Protein AF-A0A944L7Q6-F1 (afdb_monomer_lite)

Secondary structure (DSSP, 8-state):
-----------HHHHHHHHHHSPPPEEE---SEETTEE-TTS-HHHHHHHHHHHHTT--TTEEEPP--S-HHHHHHHHHHGGGGT--EEEE--TT----TT---SEEEE--------

Radius of gyration: 18.75 Å; chains: 1; bounding box: 32×45×53 Å

Foldseek 3Di:
DDDPPPPPPDDPVPVVVVCVVDPDAAAAEFDQDDPRDGDLQAFRLVRVVVVVVVCVPDDPSYHHDDDDPDPVVQVVCQPPCVVVVDFHDKADDRRDGHDPPDPRIDTDGDDDDDDDD

Sequence (117 aa):
MTDKFISLQVSDITVRPRVRELPASFAGFDVLCVAGRDIRDLPLRDRRALLEELATAWSPPLSLSPMTMDRKTAEQWLEDLPAAGLEGLMIKGPEQPYESGKRAWLKLKRRSAVDIV

pLDDT: mean 87.44, std 17.11, range [30.25, 98.5]

Structure (mmCIF, N/CA/C/O backbone):
data_AF-A0A944L7Q6-F1
#
_entry.id   AF-A0A944L7Q6-F1
#
loop_
_atom_site.group_PDB
_atom_site.id
_atom_site.type_symbol
_atom_site.label_atom_id
_atom_site.label_alt_id
_atom_site.label_comp_id
_atom_site.label_asym_id
_atom_site.label_entity_id
_atom_site.label_seq_id
_atom_site.pdbx_PDB_ins_code
_atom_site.Cartn_x
_atom_site.Cartn_y
_atom_site.Cartn_z
_atom_site.occupancy
_atom_site.B_iso_or_equiv
_atom_site.auth_seq_id
_atom_site.auth_comp_id
_atom_site.auth_asym_id
_atom_site.auth_atom_id
_atom_site.pdbx_PDB_model_num
ATOM 1 N N . MET A 1 1 ? 9.056 -26.949 -31.280 1.00 38.75 1 MET A N 1
ATOM 2 C CA . MET A 1 1 ? 9.841 -26.105 -30.357 1.00 38.75 1 MET A CA 1
ATOM 3 C C . MET A 1 1 ? 8.840 -25.553 -29.362 1.00 38.75 1 MET A C 1
ATOM 5 O O . MET A 1 1 ? 7.943 -24.829 -29.759 1.00 38.75 1 MET A O 1
ATOM 9 N N . THR A 1 2 ? 8.831 -26.135 -28.170 1.00 30.25 2 THR A N 1
ATOM 10 C CA . THR A 1 2 ? 7.628 -26.285 -27.344 1.00 30.25 2 THR A CA 1
ATOM 11 C C . THR A 1 2 ? 7.370 -25.049 -26.497 1.00 30.25 2 THR A C 1
ATOM 13 O O . THR A 1 2 ? 8.190 -24.690 -25.656 1.00 30.25 2 THR A O 1
ATOM 16 N N . ASP A 1 3 ? 6.203 -24.454 -26.715 1.00 37.03 3 ASP A N 1
ATOM 17 C CA . ASP A 1 3 ? 5.609 -23.407 -25.896 1.00 37.03 3 ASP A CA 1
ATOM 18 C C . ASP A 1 3 ? 5.362 -23.953 -24.480 1.00 37.03 3 ASP A C 1
ATOM 20 O O . ASP A 1 3 ? 4.461 -24.761 -24.244 1.00 37.03 3 ASP A O 1
ATOM 24 N N . LYS A 1 4 ? 6.209 -23.567 -23.523 1.00 39.38 4 LYS A N 1
ATOM 25 C CA . LYS A 1 4 ? 6.001 -23.827 -22.092 1.00 39.38 4 LYS A CA 1
ATOM 26 C C . LYS A 1 4 ? 5.292 -22.624 -21.473 1.00 39.38 4 LYS A C 1
ATOM 28 O O . LYS A 1 4 ? 5.834 -21.934 -20.615 1.00 39.38 4 LYS A O 1
ATOM 33 N N . PHE A 1 5 ? 4.045 -22.400 -21.881 1.00 38.19 5 PHE A N 1
ATOM 34 C CA . PHE A 1 5 ? 3.104 -21.689 -21.025 1.00 38.19 5 PHE A CA 1
ATOM 35 C C . PHE A 1 5 ? 2.853 -22.568 -19.799 1.00 38.19 5 PHE A C 1
ATOM 37 O O . PHE A 1 5 ? 2.283 -23.655 -19.894 1.00 38.19 5 PHE A O 1
ATOM 44 N N . ILE A 1 6 ? 3.342 -22.121 -18.644 1.00 41.03 6 ILE A N 1
ATOM 45 C CA . ILE A 1 6 ? 3.092 -22.749 -17.348 1.00 41.03 6 ILE A CA 1
A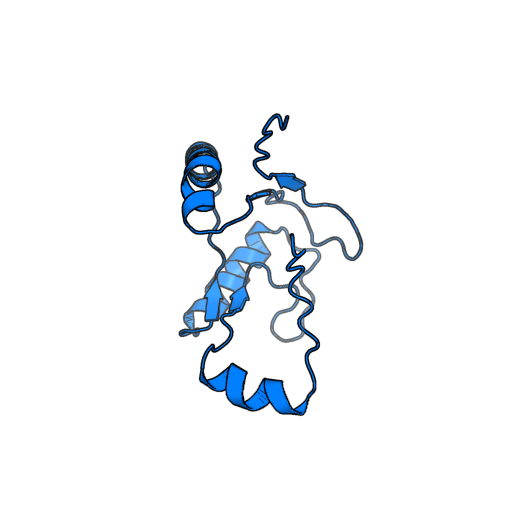TOM 46 C C . ILE A 1 6 ? 1.601 -22.569 -17.038 1.00 41.03 6 ILE A C 1
ATOM 48 O O . ILE A 1 6 ? 1.179 -21.599 -16.416 1.00 41.03 6 ILE A O 1
ATOM 52 N N . SER A 1 7 ? 0.791 -23.511 -17.516 1.00 38.16 7 SER A N 1
ATOM 53 C CA . SER A 1 7 ? -0.571 -23.731 -17.047 1.00 38.16 7 SER A CA 1
ATOM 54 C C . SER A 1 7 ? -0.479 -24.408 -15.681 1.00 38.16 7 SER A C 1
ATOM 56 O O . SER A 1 7 ? -0.355 -25.628 -15.573 1.00 38.16 7 SER A O 1
ATOM 58 N N . LEU A 1 8 ? -0.461 -23.611 -14.613 1.00 49.81 8 LEU A N 1
ATOM 59 C CA . LEU A 1 8 ? -0.672 -24.119 -13.260 1.00 49.81 8 LEU A CA 1
ATOM 60 C C . LEU A 1 8 ? -2.162 -24.447 -13.108 1.00 49.81 8 LEU A C 1
ATOM 62 O O . LEU A 1 8 ? -2.949 -23.631 -12.634 1.00 49.81 8 LEU A O 1
ATOM 66 N N . GLN A 1 9 ? -2.560 -25.652 -13.521 1.00 52.09 9 GLN A N 1
ATOM 67 C CA . GLN A 1 9 ? -3.816 -26.239 -13.063 1.00 52.09 9 GLN A CA 1
ATOM 68 C C . GLN A 1 9 ? -3.666 -26.570 -11.576 1.00 52.09 9 GLN A C 1
ATOM 70 O O . GLN A 1 9 ? -3.110 -27.598 -11.194 1.00 52.09 9 GLN A O 1
ATOM 75 N N . VAL A 1 10 ? -4.117 -25.656 -10.721 1.00 52.75 10 VAL A N 1
ATOM 76 C CA . VAL A 1 10 ? -4.122 -25.857 -9.273 1.00 52.75 10 VAL A CA 1
ATOM 77 C C . VAL A 1 10 ? -5.326 -26.732 -8.921 1.00 52.75 10 VAL A C 1
ATOM 79 O O . VAL A 1 10 ? -6.440 -26.242 -8.784 1.00 52.75 10 VAL A O 1
ATOM 82 N N . SER A 1 11 ? -5.122 -28.044 -8.804 1.00 48.69 11 SER A N 1
ATOM 83 C CA . SER A 1 11 ? -6.087 -28.932 -8.145 1.00 48.69 11 SER A CA 1
ATOM 84 C C . SER A 1 11 ? -5.995 -28.769 -6.623 1.00 48.69 11 SER A C 1
ATOM 86 O O . SER A 1 11 ? -4.887 -28.719 -6.085 1.00 48.69 11 SER A O 1
ATOM 88 N N . ASP A 1 12 ? -7.129 -28.761 -5.914 1.00 55.66 12 ASP A N 1
ATOM 89 C CA . ASP A 1 12 ? -7.230 -28.618 -4.443 1.00 55.66 12 ASP A CA 1
ATOM 90 C C . ASP A 1 12 ? -6.313 -29.566 -3.637 1.00 55.66 12 ASP A C 1
ATOM 92 O O . ASP A 1 12 ? -5.847 -29.234 -2.544 1.00 55.66 12 ASP A O 1
ATOM 96 N N . ILE A 1 13 ? -5.997 -30.740 -4.195 1.00 56.12 13 ILE A N 1
ATOM 97 C CA . ILE A 1 13 ? -5.094 -31.746 -3.609 1.00 56.12 13 ILE A CA 1
ATOM 98 C C . ILE A 1 13 ? -3.630 -31.271 -3.517 1.00 56.12 13 ILE A C 1
ATOM 100 O O . ILE A 1 13 ? -2.895 -31.706 -2.631 1.00 56.12 13 ILE A O 1
ATOM 104 N N . THR A 1 14 ? -3.212 -30.332 -4.367 1.00 60.00 14 THR A N 1
ATOM 105 C CA . THR A 1 14 ? -1.811 -29.886 -4.496 1.00 60.00 14 THR A CA 1
ATOM 106 C C . THR A 1 14 ? -1.505 -28.645 -3.652 1.00 60.00 14 THR A C 1
ATOM 108 O O . THR A 1 14 ? -0.344 -28.346 -3.374 1.00 60.00 14 THR A O 1
ATOM 111 N N . VAL A 1 15 ? -2.534 -27.928 -3.186 1.00 64.56 15 VAL A N 1
ATOM 112 C CA . VAL A 1 15 ? -2.367 -26.669 -2.440 1.00 64.56 15 VAL A CA 1
ATOM 113 C C . VAL A 1 15 ? -1.773 -26.917 -1.053 1.00 64.56 15 VAL A C 1
ATOM 115 O O . VAL A 1 15 ? -0.823 -26.244 -0.656 1.00 64.56 15 VAL A O 1
ATOM 118 N N . ARG A 1 16 ? -2.285 -27.910 -0.310 1.00 64.75 16 ARG A N 1
ATOM 119 C CA . ARG A 1 16 ? -1.893 -28.125 1.099 1.00 64.75 16 ARG A CA 1
ATOM 120 C C . ARG A 1 16 ? -0.410 -28.479 1.283 1.00 64.75 16 ARG A C 1
ATOM 122 O O . ARG A 1 16 ? 0.199 -27.905 2.186 1.00 64.75 16 ARG A O 1
ATOM 129 N N . PRO A 1 17 ? 0.201 -29.368 0.472 1.00 71.88 17 PRO A N 1
ATOM 130 C CA . PRO A 1 17 ? 1.641 -29.615 0.551 1.00 71.88 17 PRO A CA 1
ATOM 131 C C . PRO A 1 17 ? 2.461 -28.368 0.196 1.00 71.88 17 PRO A C 1
ATOM 133 O O . PRO A 1 17 ? 3.414 -28.035 0.895 1.00 71.88 17 PRO A O 1
ATOM 136 N N . ARG A 1 18 ? 2.045 -27.618 -0.833 1.00 73.12 18 ARG A N 1
ATOM 137 C CA . ARG A 1 18 ? 2.803 -26.471 -1.347 1.00 73.12 18 ARG A CA 1
ATOM 138 C C . ARG A 1 18 ? 2.841 -25.279 -0.391 1.00 73.12 18 ARG A C 1
ATOM 140 O O . ARG A 1 18 ? 3.857 -24.598 -0.326 1.00 73.12 18 ARG A O 1
ATOM 147 N N . VAL A 1 19 ? 1.780 -25.071 0.391 1.00 78.25 19 VAL A N 1
ATOM 148 C CA . VAL A 1 19 ? 1.724 -24.035 1.441 1.00 78.25 19 VAL A CA 1
ATOM 149 C C . VAL A 1 19 ? 2.787 -24.254 2.524 1.00 78.25 19 VAL A C 1
ATOM 151 O O . VAL A 1 19 ? 3.278 -23.285 3.095 1.00 78.25 19 VAL A O 1
ATOM 154 N N . ARG A 1 20 ? 3.169 -25.511 2.805 1.00 76.19 20 ARG A N 1
ATOM 155 C CA . ARG A 1 20 ? 4.245 -25.815 3.766 1.00 76.19 20 ARG A CA 1
ATOM 156 C C . ARG A 1 20 ? 5.634 -25.542 3.192 1.00 76.19 20 ARG A C 1
ATOM 158 O O . ARG A 1 20 ? 6.514 -25.125 3.932 1.00 76.19 20 ARG A O 1
ATOM 165 N N . GLU A 1 21 ? 5.824 -25.793 1.900 1.00 82.81 21 GLU A N 1
ATOM 166 C CA . GLU A 1 21 ? 7.108 -25.593 1.214 1.00 82.81 21 GLU A CA 1
ATOM 167 C C . GLU A 1 21 ? 7.381 -24.119 0.892 1.00 82.81 21 GLU A C 1
ATOM 169 O O . GLU A 1 21 ? 8.527 -23.681 0.927 1.00 82.81 21 GLU A O 1
ATOM 174 N N . LEU A 1 22 ? 6.334 -23.359 0.563 1.00 81.94 22 LEU A N 1
ATOM 175 C CA . LEU A 1 22 ? 6.401 -21.956 0.162 1.00 81.94 22 LEU A CA 1
ATOM 176 C C . LEU A 1 22 ? 5.310 -21.172 0.904 1.00 81.94 22 LEU A C 1
ATOM 178 O O . LEU A 1 22 ? 4.231 -20.941 0.345 1.00 81.94 22 LEU A O 1
ATOM 182 N N . PRO A 1 23 ? 5.547 -20.799 2.174 1.00 85.38 23 PRO A N 1
ATOM 183 C CA . PRO A 1 23 ? 4.566 -20.048 2.939 1.00 85.38 23 PRO A CA 1
ATOM 184 C C . PRO A 1 23 ? 4.321 -18.683 2.291 1.00 85.38 23 PRO A C 1
ATOM 186 O O . PRO A 1 23 ? 5.243 -18.022 1.811 1.00 85.38 23 PRO A O 1
ATOM 189 N N . ALA A 1 24 ? 3.060 -18.256 2.280 1.00 90.31 24 ALA A N 1
ATOM 190 C CA . ALA A 1 24 ? 2.699 -16.933 1.797 1.00 90.31 24 ALA A CA 1
ATOM 191 C C . ALA A 1 24 ? 3.162 -15.854 2.786 1.00 90.31 24 ALA A C 1
ATOM 193 O O . ALA A 1 24 ? 2.988 -15.998 3.998 1.00 90.31 24 ALA A O 1
ATOM 194 N N . SER A 1 25 ? 3.678 -14.751 2.249 1.00 92.12 25 SER A N 1
ATOM 195 C CA . SER A 1 25 ? 3.955 -13.532 3.009 1.00 92.12 25 SER A CA 1
ATOM 196 C C . SER A 1 25 ? 2.899 -12.475 2.731 1.00 92.12 25 SER A C 1
ATOM 198 O O . SER A 1 25 ? 2.427 -12.339 1.601 1.00 92.12 25 SER A O 1
ATOM 200 N N . PHE A 1 26 ? 2.538 -11.713 3.761 1.00 95.50 26 PHE A N 1
ATOM 201 C CA . PHE A 1 26 ? 1.562 -10.636 3.660 1.00 95.50 26 PHE A CA 1
ATOM 202 C C . PHE A 1 26 ? 2.255 -9.284 3.820 1.00 95.50 26 PHE A C 1
ATOM 204 O O . PHE A 1 26 ? 2.800 -8.993 4.880 1.00 95.50 26 PHE A O 1
ATOM 211 N N . ALA A 1 27 ? 2.193 -8.452 2.778 1.00 96.00 27 ALA A N 1
ATOM 212 C CA . ALA A 1 27 ? 2.677 -7.075 2.804 1.00 96.00 27 ALA A CA 1
ATOM 213 C C . ALA A 1 27 ? 1.488 -6.096 2.822 1.00 96.00 27 ALA A C 1
ATOM 215 O O . ALA A 1 27 ? 0.871 -5.825 1.789 1.00 96.00 27 ALA A O 1
ATOM 216 N N . GLY A 1 28 ? 1.153 -5.567 4.000 1.00 97.69 28 GLY A N 1
ATOM 217 C CA . GLY A 1 28 ? 0.060 -4.612 4.195 1.00 97.69 28 GLY A CA 1
ATOM 218 C C . GLY A 1 28 ? 0.413 -3.210 3.691 1.00 97.69 28 GLY A C 1
ATOM 219 O O . GLY A 1 28 ? 1.498 -2.700 3.962 1.00 97.69 28 GLY A O 1
ATOM 220 N N . PHE A 1 29 ? -0.496 -2.562 2.960 1.00 97.56 29 PHE A N 1
ATOM 221 C CA . PHE A 1 29 ? -0.240 -1.251 2.338 1.00 97.56 29 PHE A CA 1
ATOM 222 C C . PHE A 1 29 ? -1.287 -0.169 2.648 1.00 97.56 29 PHE A C 1
ATOM 224 O O . PHE A 1 29 ? -1.070 0.988 2.293 1.00 97.56 29 PHE A O 1
ATOM 231 N N . ASP A 1 30 ? -2.434 -0.530 3.223 1.00 97.81 30 ASP A N 1
ATOM 232 C CA . ASP A 1 30 ? -3.503 0.390 3.631 1.00 97.81 30 ASP A CA 1
ATOM 233 C C . ASP A 1 30 ? -4.360 -0.286 4.714 1.00 97.81 30 ASP A C 1
ATOM 235 O O . ASP A 1 30 ? -4.323 -1.511 4.864 1.00 97.81 30 ASP A O 1
ATOM 239 N N . VAL A 1 31 ? -5.147 0.502 5.438 1.00 98.06 31 VAL A N 1
ATOM 240 C CA . VAL A 1 31 ? -6.136 0.028 6.411 1.00 98.06 31 VAL A CA 1
ATOM 241 C C . VAL A 1 31 ? -7.423 0.815 6.216 1.00 98.06 31 VAL A C 1
ATOM 243 O O . VAL A 1 31 ? -7.419 2.038 6.141 1.00 98.06 31 VAL A O 1
ATOM 246 N N . LEU A 1 32 ? -8.537 0.098 6.082 1.00 97.94 32 LEU A N 1
ATOM 247 C CA . LEU A 1 32 ? -9.832 0.698 5.737 1.00 97.94 32 LEU A CA 1
ATOM 248 C C . LEU A 1 32 ? -10.797 0.739 6.926 1.00 97.94 32 LEU A C 1
ATOM 250 O O . LEU A 1 32 ? -11.781 1.470 6.896 1.00 97.94 32 LEU A O 1
ATOM 254 N N . CYS A 1 33 ? -10.522 -0.049 7.966 1.00 97.94 33 CYS A N 1
ATOM 255 C CA . CYS A 1 33 ? -11.322 -0.125 9.179 1.00 97.94 33 CYS A CA 1
ATOM 256 C C . CYS A 1 33 ? -10.429 -0.479 10.371 1.00 97.94 33 CYS A C 1
ATOM 258 O O . CYS A 1 33 ? -9.564 -1.348 10.254 1.00 97.94 33 CYS A O 1
ATOM 260 N N . VAL A 1 34 ? -10.656 0.170 11.514 1.00 97.31 34 VAL A N 1
ATOM 261 C CA . VAL A 1 34 ? -9.957 -0.111 12.778 1.00 97.31 34 VAL A CA 1
ATOM 262 C C . VAL A 1 34 ? -10.981 -0.179 13.902 1.00 97.31 34 VAL A C 1
ATOM 264 O O . VAL A 1 34 ? -11.796 0.729 14.056 1.00 97.31 34 VAL A O 1
ATOM 267 N N . ALA A 1 35 ? -10.948 -1.262 14.685 1.00 94.50 35 ALA A N 1
ATOM 268 C CA . ALA A 1 35 ? -11.866 -1.488 15.807 1.00 94.50 35 ALA A CA 1
ATOM 269 C C . ALA A 1 35 ? -13.355 -1.287 15.437 1.00 94.50 35 ALA A C 1
ATOM 271 O O . ALA A 1 35 ? -14.125 -0.692 16.187 1.00 94.50 35 ALA A O 1
ATOM 272 N N . GLY A 1 36 ? -13.755 -1.746 14.245 1.00 96.12 36 GLY A N 1
ATOM 273 C CA . GLY A 1 36 ? -15.131 -1.636 13.748 1.00 96.12 36 GLY A CA 1
ATOM 274 C C . GLY A 1 36 ? -15.519 -0.264 13.186 1.00 96.12 36 GLY A C 1
ATOM 275 O O . GLY A 1 36 ? -16.646 -0.109 12.723 1.00 96.12 36 GLY A O 1
ATOM 276 N N . ARG A 1 37 ? -14.614 0.723 13.186 1.00 97.44 37 ARG A N 1
ATOM 277 C CA . ARG A 1 37 ? -14.846 2.030 12.558 1.00 97.44 37 ARG A CA 1
ATOM 278 C C . ARG A 1 37 ? -14.285 2.062 11.148 1.00 97.44 37 ARG A C 1
ATOM 280 O O . ARG A 1 37 ? -13.088 1.855 10.960 1.00 97.44 37 ARG A O 1
ATOM 287 N N . ASP A 1 38 ? -15.150 2.363 10.187 1.00 98.12 38 ASP A N 1
ATOM 288 C CA . ASP A 1 38 ? -14.754 2.677 8.817 1.00 98.12 38 ASP A CA 1
ATOM 289 C C . ASP A 1 38 ? -13.965 3.991 8.796 1.00 98.12 38 ASP A C 1
ATOM 291 O O . ASP A 1 38 ? -14.396 4.993 9.364 1.00 98.12 38 ASP A O 1
ATOM 295 N N . ILE A 1 39 ? -12.792 3.961 8.173 1.00 98.31 39 ILE A N 1
ATOM 296 C CA . ILE A 1 39 ? -11.868 5.096 8.083 1.00 98.31 39 ILE A CA 1
ATOM 297 C C . ILE A 1 39 ? -11.480 5.396 6.635 1.00 98.31 39 ILE A C 1
ATOM 299 O O . ILE A 1 39 ? -10.481 6.069 6.386 1.00 98.31 39 ILE A O 1
ATOM 303 N N . ARG A 1 40 ? -12.249 4.903 5.657 1.00 98.00 40 ARG A N 1
ATOM 304 C CA . ARG A 1 40 ? -11.976 5.135 4.231 1.00 98.00 40 ARG A CA 1
ATOM 305 C C . ARG A 1 40 ? -11.979 6.615 3.856 1.00 98.00 40 ARG A C 1
ATOM 307 O O . ARG A 1 40 ? -11.226 6.994 2.965 1.00 98.00 40 ARG A O 1
ATOM 314 N N . ASP A 1 41 ? -12.749 7.438 4.560 1.00 97.88 41 ASP A N 1
ATOM 315 C CA . ASP A 1 41 ? -12.821 8.882 4.316 1.00 97.88 41 ASP A CA 1
ATOM 316 C C . ASP A 1 41 ? -11.597 9.653 4.838 1.00 97.88 41 ASP A C 1
ATOM 318 O O . ASP A 1 41 ? -11.389 10.803 4.453 1.00 97.88 41 ASP A O 1
ATOM 322 N N . LEU A 1 42 ? -10.761 9.037 5.685 1.00 98.50 42 LEU A N 1
ATOM 323 C CA . LEU A 1 42 ? -9.530 9.674 6.148 1.00 98.50 42 LEU A CA 1
ATOM 324 C C . LEU A 1 42 ? -8.503 9.781 5.011 1.00 98.50 42 LEU A C 1
ATOM 326 O O . LEU A 1 42 ? -8.429 8.873 4.180 1.00 98.50 42 LEU A O 1
ATOM 330 N N . PRO A 1 43 ? -7.645 10.815 5.006 1.00 98.44 43 PRO A N 1
ATOM 331 C CA . PRO A 1 43 ? -6.443 10.875 4.176 1.00 98.44 43 PRO A CA 1
ATOM 332 C C . PRO A 1 43 ? -5.579 9.608 4.265 1.00 98.44 43 PRO A C 1
ATOM 334 O O . PRO A 1 43 ? -5.446 9.002 5.330 1.00 98.44 43 PRO A O 1
ATOM 337 N N . LEU A 1 44 ? -4.921 9.223 3.164 1.00 98.25 44 LEU A N 1
ATOM 338 C CA . LEU A 1 44 ? -3.999 8.078 3.145 1.00 98.25 44 LEU A CA 1
ATOM 339 C C . LEU A 1 44 ? -2.894 8.203 4.202 1.00 98.25 44 LEU A C 1
ATOM 341 O O . LEU A 1 44 ? -2.516 7.189 4.783 1.00 98.25 44 LEU A O 1
ATOM 345 N N . ARG A 1 45 ? -2.388 9.416 4.467 1.00 98.19 45 ARG A N 1
ATOM 346 C CA . ARG A 1 45 ? -1.380 9.648 5.518 1.00 98.19 45 ARG A CA 1
ATOM 347 C C . ARG A 1 45 ? -1.849 9.176 6.901 1.00 98.19 45 ARG A C 1
ATOM 349 O O . ARG A 1 45 ? -1.081 8.543 7.619 1.00 98.19 45 ARG A O 1
ATOM 356 N N . ASP A 1 46 ? -3.117 9.407 7.230 1.00 98.50 46 ASP A N 1
ATOM 357 C CA . ASP A 1 46 ? -3.678 9.105 8.546 1.00 98.50 46 ASP A CA 1
ATOM 358 C C . ASP A 1 46 ? -3.993 7.613 8.646 1.00 98.50 46 ASP A C 1
ATOM 360 O O . ASP A 1 46 ? -3.654 6.961 9.634 1.00 98.50 46 ASP A O 1
ATOM 364 N N . ARG A 1 47 ? -4.547 7.029 7.573 1.00 98.50 47 ARG A N 1
ATOM 365 C CA . ARG A 1 47 ? -4.719 5.571 7.476 1.00 98.50 47 ARG A CA 1
ATOM 366 C C . ARG A 1 47 ? -3.373 4.858 7.575 1.00 98.50 47 ARG A C 1
ATOM 368 O O . ARG A 1 47 ? -3.259 3.849 8.263 1.00 98.50 47 ARG A O 1
ATOM 375 N N . ARG A 1 48 ? -2.325 5.389 6.941 1.00 98.25 48 ARG A N 1
ATOM 376 C CA . ARG A 1 48 ? -0.984 4.812 7.026 1.00 98.25 48 ARG A CA 1
ATOM 377 C C . ARG A 1 48 ? -0.439 4.832 8.453 1.00 98.25 48 ARG A C 1
ATOM 379 O O . ARG A 1 48 ? 0.072 3.803 8.880 1.00 98.25 48 ARG A O 1
ATOM 386 N N . ALA A 1 49 ? -0.573 5.945 9.173 1.00 98.31 49 ALA A N 1
ATOM 387 C CA . ALA A 1 49 ? -0.135 6.034 10.565 1.00 98.31 49 ALA A CA 1
ATOM 388 C C . ALA A 1 49 ? -0.844 4.990 11.450 1.00 98.31 49 ALA A C 1
ATOM 390 O O . ALA A 1 49 ? -0.193 4.281 12.213 1.00 98.31 49 ALA A O 1
ATOM 391 N N . LEU A 1 50 ? -2.159 4.814 11.272 1.00 98.44 50 LEU A N 1
ATOM 392 C CA . LEU A 1 50 ? -2.931 3.779 11.972 1.00 98.44 50 LEU A CA 1
ATOM 393 C C . LEU A 1 50 ? -2.474 2.358 11.608 1.00 98.44 50 LEU A C 1
ATOM 395 O O . LEU A 1 50 ? -2.396 1.483 12.467 1.00 98.44 50 LEU A O 1
ATOM 399 N N . LEU A 1 51 ? -2.163 2.106 10.334 1.00 98.44 51 LEU A N 1
ATOM 400 C CA . LEU A 1 51 ? -1.623 0.820 9.892 1.00 98.44 51 LEU A CA 1
ATOM 401 C C . LEU A 1 51 ? -0.245 0.540 10.512 1.00 98.44 51 LEU A C 1
ATOM 403 O O . LEU A 1 51 ? 0.026 -0.593 10.899 1.00 98.44 51 LEU A O 1
ATOM 407 N N . GLU A 1 52 ? 0.618 1.552 10.600 1.00 98.19 52 GLU A N 1
ATOM 408 C CA . GLU A 1 52 ? 1.936 1.445 11.234 1.00 98.19 52 GLU A CA 1
ATOM 409 C C . GLU A 1 52 ? 1.823 1.152 12.729 1.00 98.19 52 GLU A C 1
ATOM 411 O O . GLU A 1 52 ? 2.530 0.276 13.225 1.00 98.19 52 GLU A O 1
ATOM 416 N N . GLU A 1 53 ? 0.882 1.797 13.420 1.00 98.19 53 GLU A N 1
ATOM 417 C CA . GLU A 1 53 ? 0.566 1.503 14.818 1.00 98.19 53 GLU A CA 1
ATOM 418 C C . GLU A 1 53 ? 0.122 0.042 14.997 1.00 98.19 53 GLU A C 1
ATOM 420 O O . GLU A 1 53 ? 0.679 -0.675 15.829 1.00 98.19 53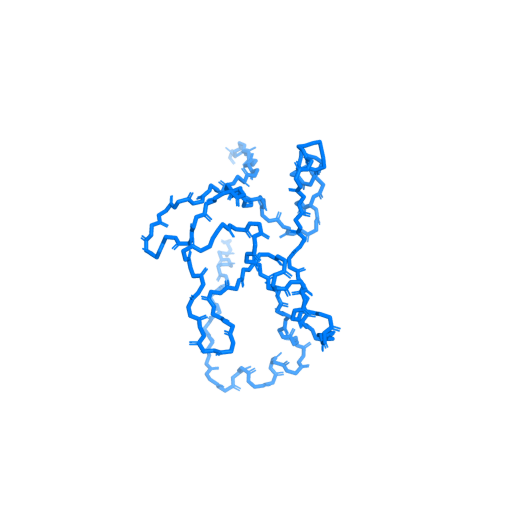 GLU A O 1
ATOM 425 N N . LEU A 1 54 ? -0.807 -0.447 14.168 1.00 97.25 54 LEU A N 1
ATOM 426 C CA . LEU A 1 54 ? -1.242 -1.851 14.193 1.00 97.25 54 LEU A CA 1
ATOM 427 C C . LEU A 1 54 ? -0.093 -2.827 13.909 1.00 97.25 54 LEU A C 1
ATOM 429 O O . LEU A 1 54 ? -0.027 -3.904 14.507 1.00 97.25 54 LEU A O 1
ATOM 433 N N . ALA A 1 55 ? 0.809 -2.457 13.001 1.00 97.62 55 ALA A N 1
ATOM 434 C CA . ALA A 1 55 ? 1.925 -3.295 12.592 1.00 97.62 55 ALA A CA 1
ATOM 435 C C . ALA A 1 55 ? 3.032 -3.417 13.647 1.00 97.62 55 ALA A C 1
ATOM 437 O O . ALA A 1 55 ? 3.872 -4.306 13.527 1.00 97.62 55 ALA A O 1
ATOM 438 N N . THR A 1 56 ? 3.019 -2.605 14.710 1.00 97.81 56 THR A N 1
ATOM 439 C CA . THR A 1 56 ? 3.953 -2.765 15.843 1.00 97.81 56 THR A CA 1
ATOM 440 C C . THR A 1 56 ? 3.834 -4.131 16.524 1.00 97.81 56 THR A C 1
ATOM 442 O O . THR A 1 56 ? 4.814 -4.637 17.066 1.00 97.81 56 THR A O 1
ATOM 445 N N . ALA A 1 57 ? 2.653 -4.752 16.462 1.00 97.00 57 ALA A N 1
ATOM 446 C CA . ALA A 1 57 ? 2.397 -6.088 16.991 1.00 97.00 57 ALA A CA 1
ATOM 447 C C . ALA A 1 57 ? 2.626 -7.211 15.960 1.00 97.00 57 ALA A C 1
ATOM 449 O O . ALA A 1 57 ? 2.383 -8.381 16.265 1.00 97.00 57 ALA A O 1
ATOM 450 N N . TRP A 1 58 ? 3.030 -6.888 14.726 1.00 97.12 58 TRP A N 1
ATOM 451 C CA . TRP A 1 58 ? 3.218 -7.882 13.671 1.00 97.12 58 TRP A CA 1
ATOM 452 C C . TRP A 1 58 ? 4.587 -8.548 13.763 1.00 97.12 58 TRP A C 1
ATOM 454 O O . TRP A 1 58 ? 5.582 -7.960 14.181 1.00 97.12 58 TRP A O 1
ATOM 464 N N . SER A 1 59 ? 4.636 -9.792 13.308 1.00 96.06 59 SER A N 1
ATOM 465 C CA . SER A 1 59 ? 5.863 -10.550 13.111 1.00 96.06 59 SER A CA 1
ATOM 466 C C . SER A 1 59 ? 5.816 -11.252 11.751 1.00 96.06 59 SER A C 1
ATOM 468 O O . SER A 1 59 ? 4.729 -11.430 11.185 1.00 96.06 59 SER A O 1
ATOM 470 N N . PRO A 1 60 ? 6.973 -11.644 11.186 1.00 93.88 60 PRO A N 1
ATOM 471 C CA . PRO A 1 60 ? 7.001 -12.408 9.948 1.00 93.88 60 PRO A CA 1
ATOM 472 C C . PRO A 1 60 ? 6.040 -13.612 9.993 1.00 93.88 60 PRO A C 1
ATOM 474 O O . PRO A 1 60 ? 5.979 -14.306 11.009 1.00 93.88 60 PRO A O 1
ATOM 477 N N . PRO A 1 61 ? 5.292 -13.877 8.907 1.00 93.50 61 PRO A N 1
ATOM 478 C CA . PRO A 1 61 ? 5.492 -13.347 7.559 1.00 93.50 61 PRO A CA 1
ATOM 479 C C . PRO A 1 61 ? 4.620 -12.115 7.232 1.00 93.50 61 PRO A C 1
ATOM 481 O O . PRO A 1 61 ? 4.370 -11.836 6.058 1.00 93.50 61 PRO A O 1
ATOM 484 N N . LEU A 1 62 ? 4.135 -11.392 8.250 1.00 96.88 62 LEU A N 1
ATOM 485 C CA . LEU A 1 62 ? 3.415 -10.131 8.082 1.00 96.88 62 LEU A CA 1
ATOM 486 C C . LEU A 1 62 ? 4.409 -8.969 8.109 1.00 96.88 62 LEU A C 1
ATOM 488 O O . LEU A 1 62 ? 5.244 -8.861 9.006 1.00 96.88 62 LEU A O 1
ATOM 492 N N . SER A 1 63 ? 4.304 -8.082 7.130 1.00 97.19 63 SER A N 1
ATOM 493 C CA . SER A 1 63 ? 5.108 -6.870 7.040 1.00 97.19 63 SER A CA 1
ATOM 494 C C . SER A 1 63 ? 4.307 -5.737 6.415 1.00 97.19 63 SER A C 1
ATOM 496 O O . SER A 1 63 ? 3.236 -5.935 5.839 1.00 97.19 63 SER A O 1
ATOM 498 N N . LEU A 1 64 ? 4.827 -4.521 6.525 1.00 98.06 64 LEU A N 1
ATOM 499 C CA . LEU A 1 64 ? 4.322 -3.400 5.752 1.00 98.06 64 LEU A CA 1
ATOM 500 C C . LEU A 1 64 ? 4.994 -3.371 4.384 1.00 98.06 64 LEU A C 1
ATOM 502 O O . LEU A 1 64 ? 6.203 -3.569 4.269 1.00 98.06 64 LEU A O 1
ATOM 506 N N . SER A 1 65 ? 4.222 -3.030 3.354 1.00 96.19 65 SER A N 1
ATOM 507 C CA . SER A 1 65 ? 4.800 -2.550 2.104 1.00 96.19 65 SER A CA 1
ATOM 508 C C . SER A 1 65 ? 5.641 -1.302 2.404 1.00 96.19 65 SER A C 1
ATOM 510 O O . SER A 1 65 ? 5.128 -0.389 3.071 1.00 96.19 65 SER A O 1
ATOM 512 N N . PRO A 1 66 ? 6.884 -1.222 1.895 1.00 95.06 66 PRO A N 1
ATOM 513 C CA . PRO A 1 66 ? 7.672 -0.000 1.941 1.00 95.06 66 PRO A CA 1
ATOM 514 C C . PRO A 1 66 ? 6.924 1.150 1.267 1.00 95.06 66 PRO A C 1
ATOM 516 O O . PRO A 1 66 ? 6.209 0.950 0.280 1.00 95.06 66 PRO A O 1
ATOM 519 N N . MET A 1 67 ? 7.105 2.357 1.793 1.00 96.38 67 MET A N 1
ATOM 520 C CA . MET A 1 67 ? 6.655 3.588 1.154 1.00 96.38 67 MET A CA 1
ATOM 521 C C . MET A 1 67 ? 7.649 4.713 1.406 1.00 96.38 67 MET A C 1
ATOM 523 O O . MET A 1 67 ? 8.396 4.686 2.381 1.00 96.38 67 MET A O 1
ATOM 527 N N . THR A 1 68 ? 7.643 5.704 0.526 1.00 96.75 68 THR A N 1
ATOM 528 C CA . THR A 1 68 ? 8.443 6.914 0.669 1.00 96.75 68 THR A CA 1
ATOM 529 C C . THR A 1 68 ? 7.641 8.113 0.182 1.00 96.75 68 THR A C 1
ATOM 531 O O . THR A 1 68 ? 6.833 7.992 -0.740 1.00 96.75 68 THR A O 1
ATOM 534 N N . MET A 1 69 ? 7.867 9.261 0.816 1.00 95.94 69 MET A N 1
ATOM 535 C CA . MET A 1 69 ? 7.395 10.568 0.345 1.00 95.94 69 MET A CA 1
ATOM 536 C C . MET A 1 69 ? 8.491 11.326 -0.416 1.00 95.94 69 MET A C 1
ATOM 538 O O . MET A 1 69 ? 8.216 12.359 -1.022 1.00 95.94 69 MET A O 1
ATOM 542 N N . ASP A 1 70 ? 9.729 10.823 -0.391 1.00 97.56 70 ASP A N 1
ATOM 543 C CA . ASP A 1 70 ? 10.846 11.407 -1.119 1.00 97.56 70 ASP A CA 1
ATOM 544 C C . ASP A 1 70 ? 10.866 10.902 -2.562 1.00 97.56 70 ASP A C 1
ATOM 546 O O . ASP A 1 70 ? 11.000 9.705 -2.839 1.00 97.56 70 ASP A O 1
ATOM 550 N N . ARG A 1 71 ? 10.775 11.851 -3.493 1.00 96.25 71 ARG A N 1
ATOM 551 C CA . ARG A 1 71 ? 10.800 11.581 -4.927 1.00 96.25 71 ARG A CA 1
ATOM 552 C C . ARG A 1 71 ? 12.101 10.910 -5.358 1.00 96.25 71 ARG A C 1
ATOM 554 O O . ARG A 1 71 ? 12.041 9.990 -6.166 1.00 96.25 71 ARG A O 1
ATOM 561 N N . LYS A 1 72 ? 13.247 11.332 -4.817 1.00 97.69 72 LYS A N 1
ATOM 562 C CA . LYS A 1 72 ? 14.544 10.766 -5.206 1.00 97.69 72 LYS A CA 1
ATOM 563 C C . LYS A 1 72 ? 14.629 9.292 -4.813 1.00 97.69 72 LYS A C 1
ATOM 565 O O . LYS A 1 72 ? 15.016 8.455 -5.621 1.00 97.69 72 LYS A O 1
ATOM 570 N N . THR A 1 73 ? 14.191 8.965 -3.600 1.00 97.81 73 THR A N 1
ATOM 571 C CA . THR A 1 73 ? 14.062 7.578 -3.140 1.00 97.81 73 THR A CA 1
ATOM 572 C C . THR A 1 73 ? 13.107 6.772 -4.028 1.00 97.81 73 THR A C 1
ATOM 574 O O . THR A 1 73 ? 13.403 5.629 -4.359 1.00 97.81 73 THR A O 1
ATOM 577 N N . ALA A 1 74 ? 11.979 7.348 -4.455 1.00 96.38 74 ALA A N 1
ATOM 578 C CA . ALA A 1 74 ? 11.056 6.662 -5.360 1.00 96.38 74 ALA A CA 1
ATOM 579 C C . ALA A 1 74 ? 11.680 6.393 -6.744 1.00 96.38 74 ALA A C 1
ATOM 581 O O . ALA A 1 74 ? 11.523 5.301 -7.282 1.00 96.38 74 ALA A O 1
ATOM 582 N N . GLU A 1 75 ? 12.408 7.354 -7.313 1.00 95.62 75 GLU A N 1
ATOM 583 C CA . GLU A 1 75 ? 13.130 7.181 -8.583 1.00 95.62 75 GLU A CA 1
ATOM 584 C C . GLU A 1 75 ? 14.180 6.063 -8.471 1.00 95.62 75 GLU A C 1
ATOM 586 O O . GLU A 1 75 ? 14.174 5.139 -9.283 1.00 95.62 75 GLU A O 1
ATOM 591 N N . GLN A 1 76 ? 14.969 6.064 -7.393 1.00 95.62 76 GLN A N 1
ATOM 592 C CA . GLN A 1 76 ? 15.916 4.994 -7.059 1.00 95.62 76 GLN A CA 1
ATOM 593 C C . GLN A 1 76 ? 15.222 3.620 -6.988 1.00 95.62 76 GLN A C 1
ATOM 595 O O . GLN A 1 76 ? 15.678 2.643 -7.578 1.00 95.62 76 GLN A O 1
ATOM 600 N N . TRP A 1 77 ? 14.069 3.530 -6.316 1.00 95.69 77 TRP A N 1
ATOM 601 C CA . TRP A 1 77 ? 13.303 2.283 -6.234 1.00 95.69 77 TRP A CA 1
ATOM 602 C C . TRP A 1 77 ? 12.822 1.786 -7.599 1.00 95.69 77 TRP A C 1
ATOM 604 O O . TRP A 1 77 ? 12.814 0.580 -7.840 1.00 95.69 77 TRP A O 1
ATOM 614 N N . LEU A 1 78 ? 12.418 2.689 -8.496 1.00 93.69 78 LEU A N 1
ATOM 615 C CA . LEU A 1 78 ? 11.984 2.327 -9.846 1.00 93.69 78 LEU A CA 1
ATOM 616 C C . LEU A 1 78 ? 13.131 1.745 -10.690 1.00 93.69 78 LEU A C 1
ATOM 618 O O . LEU A 1 78 ? 12.884 0.911 -11.566 1.00 93.69 78 LEU A O 1
ATOM 622 N N . GLU A 1 79 ? 14.363 2.180 -10.432 1.00 92.94 79 GLU A N 1
ATOM 623 C CA . GLU A 1 79 ? 15.566 1.701 -11.113 1.00 92.94 79 GLU A CA 1
ATOM 624 C C . GLU A 1 79 ? 16.051 0.355 -10.560 1.00 92.94 79 GLU A C 1
ATOM 626 O O . GLU A 1 79 ? 16.294 -0.566 -11.346 1.00 92.94 79 GLU A O 1
ATOM 631 N N . ASP A 1 80 ? 16.116 0.224 -9.232 1.00 91.81 80 ASP A N 1
ATOM 632 C CA . ASP A 1 80 ? 16.835 -0.864 -8.557 1.00 91.81 80 ASP A CA 1
ATOM 633 C C . ASP A 1 80 ? 15.955 -2.085 -8.242 1.00 91.81 80 ASP A C 1
ATOM 635 O O . ASP A 1 80 ? 16.383 -3.237 -8.367 1.00 91.81 80 ASP A O 1
ATOM 639 N N . LEU A 1 81 ? 14.695 -1.868 -7.852 1.00 88.25 81 LEU A N 1
ATOM 640 C CA . LEU A 1 81 ? 13.817 -2.944 -7.380 1.00 88.25 81 LEU A CA 1
ATOM 641 C C . LEU A 1 81 ? 13.348 -3.957 -8.445 1.00 88.25 81 LEU A C 1
ATOM 643 O O . LEU A 1 81 ? 13.028 -5.086 -8.054 1.00 88.25 81 LEU A O 1
ATOM 647 N N . PRO A 1 82 ? 13.339 -3.665 -9.763 1.00 88.50 82 PRO A N 1
ATOM 648 C CA . PRO A 1 82 ? 13.090 -4.692 -10.774 1.00 88.50 82 PRO A CA 1
ATOM 649 C C . PRO A 1 82 ? 14.046 -5.888 -10.688 1.00 88.50 82 PRO A C 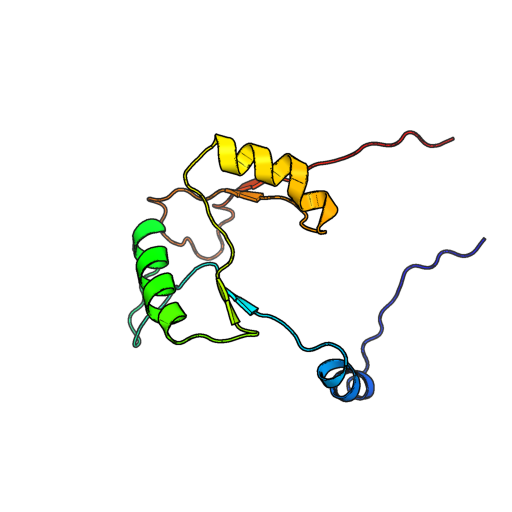1
ATOM 651 O O . PRO A 1 82 ? 13.621 -7.017 -10.932 1.00 88.50 82 PRO A O 1
ATOM 654 N N . ALA A 1 83 ? 15.303 -5.679 -10.275 1.00 86.50 83 ALA A N 1
ATOM 655 C CA . ALA A 1 83 ? 16.260 -6.769 -10.062 1.00 86.50 83 ALA A CA 1
ATOM 656 C C . ALA A 1 83 ? 15.847 -7.705 -8.909 1.00 86.50 83 ALA A C 1
ATOM 658 O O . ALA A 1 83 ? 16.196 -8.883 -8.910 1.00 86.50 83 ALA A O 1
ATOM 659 N N . ALA A 1 84 ? 15.055 -7.201 -7.958 1.00 85.56 84 ALA A N 1
ATOM 660 C CA . ALA A 1 84 ? 14.456 -7.965 -6.866 1.00 85.56 84 ALA A CA 1
ATOM 661 C C . ALA A 1 84 ? 13.074 -8.557 -7.224 1.00 85.56 84 ALA A C 1
ATOM 663 O O . ALA A 1 84 ? 12.378 -9.074 -6.352 1.00 85.56 84 ALA A O 1
ATOM 664 N N . GLY A 1 85 ? 12.652 -8.476 -8.492 1.00 85.69 85 GLY A N 1
ATOM 665 C CA . GLY A 1 85 ? 11.374 -9.014 -8.966 1.00 85.69 85 GLY A CA 1
ATOM 666 C C . GLY A 1 85 ? 10.161 -8.113 -8.712 1.00 85.69 85 GLY A C 1
ATOM 667 O O . GLY A 1 85 ? 9.027 -8.553 -8.905 1.00 85.69 85 GLY A O 1
ATOM 668 N N . LEU A 1 86 ? 10.364 -6.857 -8.296 1.00 89.75 86 LEU A N 1
ATOM 669 C CA . LEU A 1 86 ? 9.274 -5.895 -8.127 1.00 89.75 86 LEU A CA 1
ATOM 670 C C . LEU A 1 86 ? 8.931 -5.215 -9.457 1.00 89.75 86 LEU A C 1
ATOM 672 O O . LEU A 1 86 ? 9.783 -4.682 -10.158 1.00 89.75 86 LEU A O 1
ATOM 676 N N . GLU A 1 87 ? 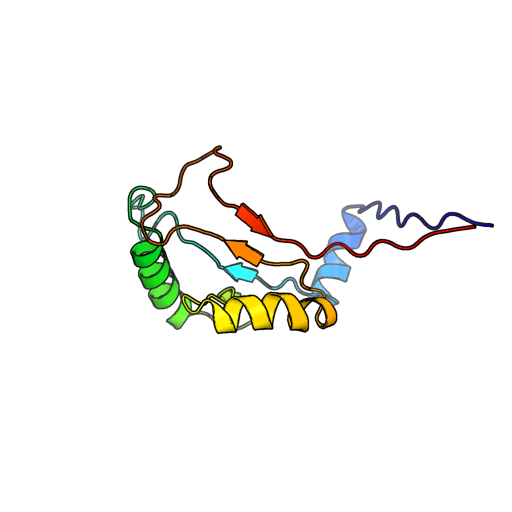7.646 -5.216 -9.803 1.00 90.88 87 GLU A N 1
ATOM 677 C CA . GLU A 1 87 ? 7.169 -4.773 -11.121 1.00 90.88 87 GLU A CA 1
ATOM 678 C C . GLU A 1 87 ? 7.244 -3.246 -11.330 1.00 90.88 87 GLU A C 1
ATOM 680 O O . GLU A 1 87 ? 7.313 -2.756 -12.461 1.00 90.88 87 GLU A O 1
ATOM 685 N N . GLY A 1 88 ? 7.169 -2.479 -10.244 1.00 93.50 88 GLY A N 1
ATOM 686 C CA . GLY A 1 88 ? 7.140 -1.023 -10.282 1.00 93.50 88 GLY A CA 1
ATOM 687 C C . GLY A 1 88 ? 6.499 -0.419 -9.039 1.00 93.50 88 GLY A C 1
ATOM 688 O O . GLY A 1 88 ? 6.392 -1.066 -7.998 1.00 93.50 88 GLY A O 1
ATOM 689 N N . LEU A 1 89 ? 6.048 0.825 -9.165 1.00 96.56 89 LEU A N 1
ATOM 690 C CA . LEU A 1 89 ? 5.547 1.635 -8.062 1.00 96.56 89 LEU A CA 1
ATOM 691 C C . LEU A 1 89 ? 4.042 1.868 -8.161 1.00 96.56 89 LEU A C 1
ATOM 693 O O . LEU A 1 89 ? 3.475 2.043 -9.243 1.00 96.56 89 LEU A O 1
ATOM 697 N N . MET A 1 90 ? 3.406 1.935 -6.996 1.00 97.00 90 MET A N 1
ATOM 698 C CA . MET A 1 90 ? 2.069 2.494 -6.842 1.00 97.00 90 MET A CA 1
ATOM 699 C C . MET A 1 90 ? 2.200 3.915 -6.302 1.00 97.00 90 MET A C 1
ATOM 701 O O . MET A 1 90 ? 2.774 4.115 -5.235 1.00 97.00 90 MET A O 1
ATOM 705 N N . ILE A 1 91 ? 1.650 4.889 -7.021 1.00 97.06 91 ILE A N 1
ATOM 706 C CA . ILE A 1 91 ? 1.662 6.302 -6.636 1.00 97.06 91 ILE A CA 1
ATOM 707 C C . ILE A 1 91 ? 0.263 6.668 -6.143 1.00 97.06 91 ILE A C 1
ATOM 709 O O . ILE A 1 91 ? -0.736 6.427 -6.831 1.00 97.06 91 ILE A O 1
ATOM 713 N N . LYS A 1 92 ? 0.202 7.236 -4.940 1.00 97.25 92 LYS A N 1
ATOM 714 C CA . LYS A 1 92 ? -1.035 7.586 -4.238 1.00 97.25 92 LYS A CA 1
ATOM 715 C C . LYS A 1 92 ? -0.903 8.989 -3.649 1.00 97.25 92 LYS A C 1
ATOM 717 O O . LYS A 1 92 ? 0.175 9.343 -3.175 1.00 97.25 92 LYS A O 1
ATOM 722 N N . GLY A 1 93 ? -1.978 9.775 -3.665 1.00 97.00 93 GLY A N 1
ATOM 723 C CA . GLY A 1 93 ? -1.978 11.084 -3.008 1.00 97.00 93 GLY A CA 1
ATOM 724 C C . GLY A 1 93 ? -2.032 10.930 -1.480 1.00 97.00 93 GLY A C 1
ATOM 725 O O . GLY A 1 93 ? -2.852 10.147 -1.001 1.00 97.00 93 GLY A O 1
ATOM 726 N N . PRO A 1 94 ? -1.222 11.664 -0.693 1.00 97.19 94 PRO A N 1
ATOM 727 C CA . PRO A 1 94 ? -1.263 11.571 0.771 1.00 97.19 94 PRO A CA 1
ATOM 728 C C . PRO A 1 94 ? -2.604 12.045 1.354 1.00 97.19 94 PRO A C 1
ATOM 730 O O . PRO A 1 94 ? -3.066 11.474 2.340 1.00 97.19 94 PRO A O 1
ATOM 733 N N . GLU A 1 95 ? -3.264 13.009 0.697 1.00 98.19 95 GLU A N 1
ATOM 734 C CA . GLU A 1 95 ? -4.578 13.544 1.107 1.00 98.19 95 GLU A CA 1
ATOM 735 C C . GLU A 1 95 ? -5.749 12.728 0.572 1.00 98.19 95 GLU A C 1
ATOM 737 O O . GLU A 1 95 ? -6.906 13.076 0.780 1.00 98.19 95 GLU A O 1
ATOM 742 N N . GLN A 1 96 ? -5.469 11.663 -0.176 1.00 96.88 96 GLN A N 1
ATOM 743 C CA . GLN A 1 96 ? -6.498 10.966 -0.921 1.00 96.88 96 GLN A CA 1
ATOM 744 C C . GLN A 1 96 ? -7.290 10.025 0.005 1.00 96.88 96 GLN A C 1
ATOM 746 O O . GLN A 1 96 ? -6.694 9.102 0.588 1.00 96.88 96 GLN A O 1
ATOM 751 N N . PRO A 1 97 ? -8.621 10.191 0.120 1.00 97.81 97 PRO A N 1
ATOM 752 C CA . PRO A 1 97 ? -9.461 9.184 0.753 1.00 97.81 97 PRO A CA 1
ATOM 753 C C . PRO A 1 97 ? -9.448 7.887 -0.068 1.00 97.81 97 PRO A C 1
ATOM 755 O O . PRO A 1 97 ? -9.036 7.853 -1.231 1.00 97.81 97 PRO A O 1
ATOM 758 N N . TYR A 1 98 ? -9.881 6.786 0.532 1.00 97.75 98 TYR A N 1
ATOM 759 C CA . TYR A 1 98 ? -10.020 5.524 -0.179 1.00 97.75 98 TYR A CA 1
ATOM 760 C C . TYR A 1 98 ? -11.312 5.507 -1.000 1.00 97.75 98 TYR A C 1
ATOM 762 O O . TYR A 1 98 ? -12.418 5.416 -0.469 1.00 97.75 98 TYR A O 1
ATOM 770 N N . GLU A 1 99 ? -11.176 5.524 -2.322 1.00 95.62 99 GLU A N 1
ATOM 771 C CA . GLU A 1 99 ? -12.313 5.533 -3.240 1.00 95.62 99 GLU A CA 1
ATOM 772 C C . GLU A 1 99 ? -12.623 4.125 -3.767 1.00 95.62 99 GLU A C 1
ATOM 774 O O . GLU A 1 99 ? -12.030 3.652 -4.742 1.00 95.62 99 GLU A O 1
ATOM 779 N N . SER A 1 100 ? -13.583 3.449 -3.131 1.00 94.50 100 SER A N 1
ATOM 780 C CA . SER A 1 100 ? -13.985 2.090 -3.513 1.00 94.50 100 SER A CA 1
ATOM 781 C C . SER A 1 100 ? -14.416 2.005 -4.983 1.00 94.50 100 SER A C 1
ATOM 783 O O . SER A 1 100 ? -15.214 2.812 -5.460 1.00 94.50 100 SER A O 1
ATOM 785 N N . GLY A 1 101 ? -13.885 1.016 -5.706 1.00 94.25 101 GLY A N 1
ATOM 786 C CA . GLY A 1 101 ? -14.217 0.757 -7.111 1.00 94.25 101 GLY A CA 1
ATOM 787 C C . GLY A 1 101 ? -13.632 1.754 -8.118 1.00 94.25 101 GLY A C 1
ATOM 788 O O . GLY A 1 101 ? -13.815 1.568 -9.321 1.00 94.25 101 GLY A O 1
ATOM 789 N N . LYS A 1 102 ? -12.902 2.787 -7.676 1.00 94.62 102 LYS A N 1
ATOM 790 C CA . LYS A 1 102 ? -12.303 3.778 -8.577 1.00 94.62 102 LYS A CA 1
ATOM 791 C C . LYS A 1 102 ? -10.846 3.457 -8.894 1.00 94.62 102 LYS A C 1
ATOM 793 O O . LYS A 1 102 ? -10.072 3.010 -8.051 1.00 94.62 102 LYS A O 1
ATOM 798 N N . ARG A 1 103 ? -10.430 3.762 -10.127 1.00 94.06 103 ARG A N 1
ATOM 799 C CA . ARG A 1 103 ? -9.026 3.686 -10.572 1.00 94.06 103 ARG A CA 1
ATOM 800 C C . ARG A 1 103 ? -8.253 4.944 -10.169 1.00 94.06 103 ARG A C 1
ATOM 802 O O . ARG A 1 103 ? -7.726 5.652 -11.018 1.00 94.06 103 ARG A O 1
ATOM 809 N N . ALA A 1 104 ? -8.245 5.234 -8.873 1.00 94.88 104 ALA A N 1
ATOM 810 C CA . ALA A 1 104 ? -7.788 6.515 -8.346 1.00 94.88 104 ALA A CA 1
ATOM 811 C C . ALA A 1 104 ? -6.270 6.578 -8.075 1.00 94.88 104 ALA A C 1
ATOM 813 O O . ALA A 1 104 ? -5.722 7.660 -7.879 1.00 94.88 104 ALA A O 1
ATOM 814 N N . TRP A 1 105 ? -5.584 5.431 -8.065 1.00 96.25 105 TRP A N 1
ATOM 815 C CA . TRP A 1 105 ? -4.131 5.333 -7.891 1.00 96.25 105 TRP A CA 1
ATOM 816 C C . TRP A 1 105 ? -3.428 5.050 -9.214 1.00 96.25 105 TRP A C 1
ATOM 818 O O . TRP A 1 105 ? -3.949 4.332 -10.073 1.00 96.25 105 TRP A O 1
ATOM 828 N N . LEU A 1 106 ? -2.207 5.562 -9.350 1.00 96.12 106 LEU A N 1
ATOM 829 C CA . LEU A 1 106 ? -1.396 5.368 -10.545 1.00 96.12 106 LEU A CA 1
ATOM 830 C C . LEU A 1 106 ? -0.436 4.198 -10.346 1.00 96.12 106 LEU A C 1
ATOM 832 O O . LEU A 1 106 ? 0.171 4.045 -9.287 1.00 96.12 106 LEU A O 1
ATOM 836 N N . LYS A 1 107 ? -0.281 3.383 -11.389 1.00 95.44 107 LYS A N 1
ATOM 837 C CA . LYS A 1 107 ? 0.706 2.305 -11.431 1.00 95.44 107 LYS A CA 1
ATOM 838 C C . LYS A 1 107 ? 1.785 2.659 -12.442 1.00 95.44 107 LYS A C 1
ATOM 840 O O . LYS A 1 107 ? 1.506 2.710 -13.639 1.00 95.44 107 LYS A O 1
ATOM 845 N N . LEU A 1 108 ? 3.000 2.871 -11.956 1.00 94.88 108 LEU A N 1
ATOM 846 C CA . LEU A 1 108 ? 4.170 3.155 -12.774 1.00 94.88 108 LEU A CA 1
ATOM 847 C C . LEU A 1 108 ? 5.012 1.885 -12.884 1.00 94.88 108 LEU A C 1
ATOM 849 O O . LEU A 1 108 ? 5.501 1.378 -11.881 1.00 94.88 108 LEU A O 1
ATOM 853 N N . LYS A 1 109 ? 5.159 1.357 -14.100 1.00 90.62 109 LYS A N 1
ATOM 854 C CA . LYS A 1 109 ? 5.964 0.162 -14.387 1.00 90.62 109 LYS A CA 1
ATOM 855 C C . LYS A 1 109 ? 7.053 0.511 -15.381 1.00 90.62 109 LYS A C 1
ATOM 857 O O . LYS A 1 109 ? 6.791 1.244 -16.337 1.00 90.62 109 LYS A O 1
ATOM 862 N N . ARG A 1 110 ? 8.228 -0.089 -15.221 1.00 84.31 110 ARG A N 1
ATOM 863 C CA . ARG A 1 110 ? 9.256 -0.055 -16.259 1.00 84.31 110 ARG A CA 1
ATOM 864 C C . ARG A 1 110 ? 8.871 -1.033 -17.367 1.00 84.31 110 ARG A C 1
ATOM 866 O O . ARG A 1 110 ? 8.536 -2.183 -17.097 1.00 84.31 110 ARG A O 1
ATOM 873 N N . ARG A 1 111 ? 8.909 -0.578 -18.618 1.00 81.25 111 ARG A N 1
ATOM 874 C CA . ARG A 1 111 ? 8.792 -1.444 -19.796 1.00 81.25 111 ARG A CA 1
ATOM 875 C C . ARG A 1 111 ? 10.145 -1.495 -20.488 1.00 81.25 111 ARG A C 1
ATOM 877 O O . ARG A 1 111 ? 10.722 -0.448 -20.763 1.00 81.25 111 ARG A O 1
ATOM 884 N N . SER A 1 112 ? 10.636 -2.697 -20.754 1.00 78.81 112 SER A N 1
ATOM 885 C CA . SER A 1 112 ? 11.702 -2.932 -21.723 1.00 78.81 112 SER A CA 1
ATOM 886 C C . SER A 1 112 ? 11.07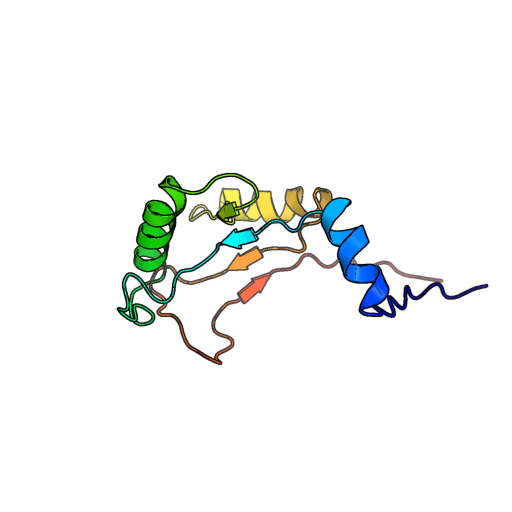4 -3.378 -23.040 1.00 78.81 112 SER A C 1
ATOM 888 O O . SER A 1 112 ? 10.084 -4.111 -23.049 1.00 78.81 112 SER A O 1
ATOM 890 N N . ALA A 1 113 ? 11.628 -2.894 -24.146 1.00 84.38 113 ALA A N 1
ATOM 891 C CA . ALA A 1 113 ? 11.313 -3.368 -25.484 1.00 84.38 113 ALA A CA 1
ATOM 892 C C . ALA A 1 113 ? 12.538 -4.114 -26.013 1.00 84.38 113 ALA A C 1
ATOM 894 O O . ALA A 1 113 ? 13.671 -3.706 -25.753 1.00 84.38 113 ALA A O 1
ATOM 895 N N . VAL A 1 114 ? 12.296 -5.223 -26.702 1.00 88.38 114 VAL A N 1
ATOM 896 C CA . VAL A 1 114 ? 13.325 -6.011 -27.375 1.00 88.38 114 VAL A CA 1
ATOM 897 C C . VAL A 1 114 ? 12.819 -6.264 -28.782 1.00 88.38 114 VAL A C 1
ATOM 899 O O . VAL A 1 114 ? 11.706 -6.765 -28.947 1.00 88.38 114 VAL A O 1
ATOM 902 N N . ASP A 1 115 ? 13.627 -5.907 -29.770 1.00 89.94 115 ASP A N 1
ATOM 903 C CA . ASP A 1 115 ? 13.346 -6.227 -31.162 1.00 89.94 115 ASP A CA 1
ATOM 904 C C . ASP A 1 115 ? 13.705 -7.694 -31.417 1.00 89.94 115 ASP A C 1
ATOM 906 O O . ASP A 1 115 ? 14.754 -8.177 -30.983 1.00 89.94 115 ASP A O 1
ATOM 910 N N . ILE A 1 116 ? 12.812 -8.414 -32.091 1.00 89.88 116 ILE A N 1
ATOM 911 C CA . ILE A 1 116 ? 12.974 -9.833 -32.423 1.00 89.88 116 ILE A CA 1
ATOM 912 C C . ILE A 1 116 ? 13.053 -9.999 -33.945 1.00 89.88 116 ILE A C 1
ATOM 914 O O . ILE A 1 116 ? 12.397 -9.256 -34.677 1.00 89.88 116 ILE A O 1
ATOM 918 N N . VAL A 1 117 ? 13.861 -10.962 -34.400 1.00 81.75 117 VAL A N 1
ATOM 919 C CA . VAL A 1 117 ? 14.040 -11.350 -35.813 1.00 81.75 117 VAL A CA 1
ATOM 920 C C . VAL A 1 117 ? 13.568 -12.781 -36.005 1.00 81.75 117 VAL A C 1
ATOM 922 O O . VAL A 1 117 ? 13.895 -13.614 -3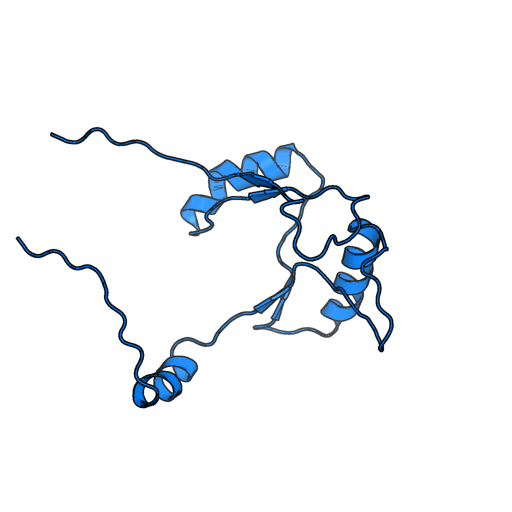5.128 1.00 81.75 117 VAL A O 1
#